Protein AF-A0A2M9P427-F1 (afdb_monomer_lite)

Secondary structure (DSSP, 8-state):
-EEE-SSS-EEE--GGG-EE-TT-BTTBSS--EE-----TT--

Radius of gyration: 11.81 Å; chains: 1; bounding box: 25×21×26 Å

pLDDT: mean 92.2, std 8.32, range [60.88, 97.69]

Foldseek 3Di:
DWDQDDQPGIDDDDPVQWAADCQADVVGRPHGIDGDDDDPPDD

Sequence (43 aa):
MNVQTKFHGEIELMANEIYRFESGLPGFLEEKQFCLLTLDDTP

Structure (mmCIF, N/CA/C/O backbone):
data_AF-A0A2M9P427-F1
#
_entry.id   AF-A0A2M9P427-F1
#
loop_
_atom_site.group_PDB
_atom_site.id
_atom_site.type_symbol
_atom_site.label_atom_id
_atom_site.label_alt_id
_atom_site.label_comp_id
_atom_site.label_asym_id
_atom_site.label_entity_id
_atom_site.label_seq_id
_atom_site.pdbx_PDB_ins_code
_atom_site.Cartn_x
_atom_site.Cartn_y
_atom_site.Cartn_z
_atom_site.occupancy
_atom_site.B_iso_or_equiv
_atom_site.auth_seq_id
_atom_site.auth_comp_id
_atom_site.auth_asym_id
_atom_site.auth_atom_id
_atom_site.pdbx_PDB_model_num
ATOM 1 N N . MET A 1 1 ? -7.289 1.907 -10.345 1.00 90.00 1 MET A N 1
ATOM 2 C CA . MET A 1 1 ? -6.822 3.160 -9.714 1.00 90.00 1 MET A CA 1
ATOM 3 C C . MET A 1 1 ? -5.377 3.356 -10.108 1.00 90.00 1 MET A C 1
ATOM 5 O O . MET A 1 1 ? -4.634 2.390 -10.027 1.00 90.00 1 MET A O 1
ATOM 9 N N . ASN A 1 2 ? -4.983 4.555 -10.531 1.00 92.38 2 ASN A N 1
ATOM 10 C CA . ASN A 1 2 ? -3.589 4.808 -10.889 1.00 92.38 2 ASN A CA 1
ATOM 11 C C . ASN A 1 2 ? -2.809 5.225 -9.647 1.00 92.38 2 ASN A C 1
ATOM 13 O O . ASN A 1 2 ? -3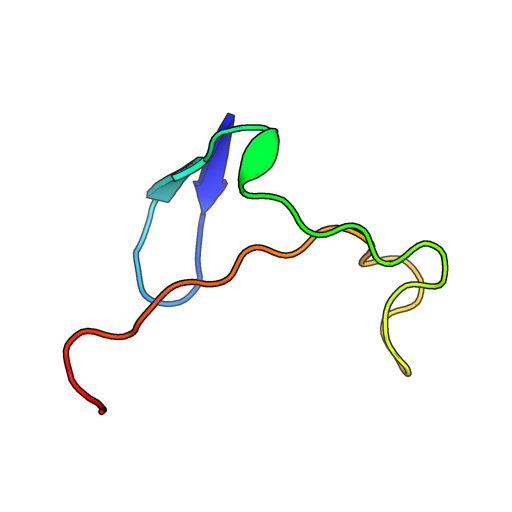.229 6.140 -8.934 1.00 92.38 2 ASN A O 1
ATOM 17 N N . VAL A 1 3 ? -1.707 4.533 -9.373 1.00 93.94 3 VAL A N 1
ATOM 18 C CA . VAL A 1 3 ? -0.836 4.808 -8.230 1.00 93.94 3 VAL A CA 1
ATOM 19 C C . VAL A 1 3 ? 0.608 4.915 -8.676 1.00 93.94 3 VAL A C 1
ATOM 21 O O . VAL A 1 3 ? 1.087 4.138 -9.499 1.00 93.94 3 VAL A O 1
ATOM 24 N N . GLN A 1 4 ? 1.319 5.868 -8.085 1.00 96.44 4 GLN A N 1
ATOM 25 C CA . GLN A 1 4 ? 2.757 5.969 -8.242 1.00 96.44 4 GLN A CA 1
ATOM 26 C C . GLN A 1 4 ? 3.442 5.029 -7.251 1.00 96.44 4 GLN A C 1
ATOM 28 O O . GLN A 1 4 ? 3.217 5.099 -6.043 1.00 96.44 4 GLN A O 1
ATOM 33 N N . THR A 1 5 ? 4.293 4.155 -7.769 1.00 94.94 5 THR A N 1
ATOM 34 C CA . THR A 1 5 ? 5.043 3.170 -6.994 1.00 94.94 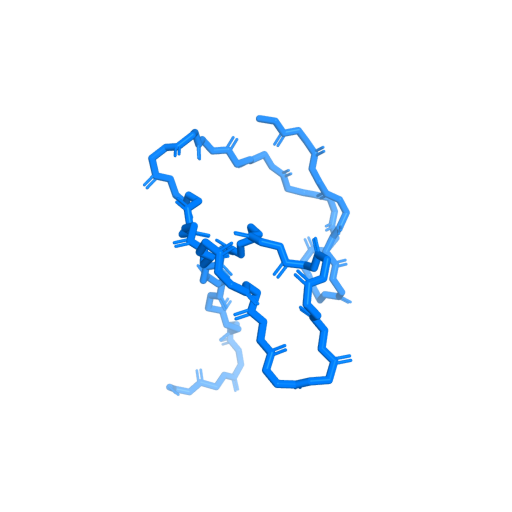5 THR A CA 1
ATOM 35 C C . THR A 1 5 ? 6.521 3.536 -6.959 1.00 94.94 5 THR A C 1
ATOM 37 O O . THR A 1 5 ? 7.022 4.320 -7.767 1.00 94.94 5 THR A O 1
ATOM 40 N N . LYS A 1 6 ? 7.247 2.954 -6.005 1.00 93.50 6 LYS A N 1
ATOM 41 C CA . LYS A 1 6 ? 8.666 3.257 -5.803 1.00 93.50 6 LYS A CA 1
ATOM 42 C C . LYS A 1 6 ? 9.575 2.693 -6.903 1.00 93.50 6 LYS A C 1
ATOM 44 O O . LYS A 1 6 ? 10.593 3.310 -7.199 1.00 93.50 6 LYS A O 1
ATOM 49 N N . PHE A 1 7 ? 9.227 1.536 -7.472 1.00 92.62 7 PHE A N 1
ATOM 50 C CA . PHE A 1 7 ? 10.099 0.783 -8.387 1.00 92.62 7 PHE A CA 1
ATOM 51 C C . PHE A 1 7 ? 9.457 0.450 -9.738 1.00 92.62 7 PHE A C 1
ATOM 53 O O . PHE A 1 7 ? 10.184 0.214 -10.696 1.00 92.62 7 PHE A O 1
ATOM 60 N N . HIS A 1 8 ? 8.127 0.490 -9.845 1.00 92.06 8 HIS A N 1
ATOM 61 C CA . HIS A 1 8 ? 7.389 0.126 -11.061 1.00 92.06 8 HIS A CA 1
ATOM 62 C C . HIS A 1 8 ? 6.781 1.338 -11.779 1.00 92.06 8 HIS A C 1
ATOM 64 O O . HIS A 1 8 ? 6.016 1.180 -12.722 1.00 92.06 8 HIS A O 1
ATOM 70 N N . GLY A 1 9 ? 7.110 2.559 -11.343 1.00 93.75 9 GLY A N 1
ATOM 71 C CA . GLY A 1 9 ? 6.526 3.782 -11.891 1.00 93.75 9 GLY A CA 1
ATOM 72 C C . GLY A 1 9 ? 5.038 3.908 -11.561 1.00 93.75 9 GLY A C 1
ATOM 73 O O . GLY A 1 9 ? 4.601 3.510 -10.480 1.00 93.75 9 GLY A O 1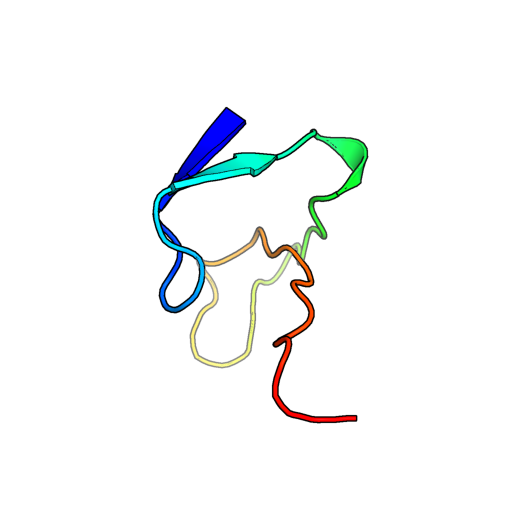
ATOM 74 N N . GLU A 1 10 ? 4.266 4.501 -12.467 1.00 96.31 10 GLU A N 1
ATOM 75 C CA . GLU A 1 10 ? 2.809 4.571 -12.350 1.00 96.31 10 GLU A CA 1
ATOM 76 C C . GLU A 1 10 ? 2.178 3.273 -12.866 1.00 96.31 10 GLU A C 1
ATOM 78 O O . GLU A 1 10 ? 2.452 2.857 -13.991 1.00 96.31 10 GLU A O 1
ATOM 83 N N . ILE A 1 11 ? 1.334 2.645 -12.047 1.00 94.50 11 ILE A N 1
ATOM 84 C CA . ILE A 1 11 ? 0.610 1.421 -12.410 1.00 94.50 11 ILE A CA 1
ATOM 85 C C . ILE A 1 11 ? -0.887 1.588 -12.162 1.00 94.50 11 ILE A C 1
ATOM 87 O O . ILE A 1 11 ? -1.306 2.354 -11.289 1.00 94.50 11 ILE A O 1
ATOM 91 N N . GLU A 1 12 ? -1.693 0.823 -12.892 1.00 95.50 12 GLU A N 1
ATOM 92 C CA . GLU A 1 12 ? -3.124 0.693 -12.638 1.00 95.50 12 GLU A CA 1
ATOM 93 C C . GLU A 1 12 ? -3.386 -0.521 -11.732 1.00 95.50 12 GLU A C 1
ATOM 95 O O . GLU A 1 12 ? -3.070 -1.648 -12.097 1.00 95.50 12 GLU A O 1
ATOM 100 N N . LEU A 1 13 ? -3.971 -0.287 -10.553 1.00 92.56 13 LEU A N 1
ATOM 101 C CA . LEU A 1 13 ? -4.381 -1.321 -9.595 1.00 92.56 13 LEU A CA 1
ATOM 102 C C . LEU A 1 13 ? -5.895 -1.529 -9.581 1.00 92.56 13 LEU A C 1
ATOM 104 O O . LEU A 1 13 ? -6.672 -0.564 -9.559 1.00 92.56 13 LEU A O 1
ATOM 108 N N . MET A 1 14 ? -6.330 -2.776 -9.479 1.00 93.00 14 MET A N 1
ATOM 109 C CA . MET A 1 14 ? -7.722 -3.137 -9.228 1.00 93.00 14 MET A CA 1
ATOM 110 C C . MET A 1 14 ? -8.003 -3.268 -7.722 1.00 93.00 14 MET A C 1
ATOM 112 O O . MET A 1 14 ? -7.125 -3.562 -6.917 1.00 93.00 14 MET A O 1
ATOM 116 N N . ALA A 1 15 ? -9.256 -3.055 -7.305 1.00 89.38 15 ALA A N 1
ATOM 117 C CA . ALA A 1 15 ? -9.624 -3.065 -5.882 1.00 89.38 15 ALA A CA 1
ATOM 118 C C . ALA A 1 15 ? -9.401 -4.426 -5.191 1.00 89.38 15 ALA A C 1
ATOM 120 O O . ALA A 1 15 ? -9.217 -4.478 -3.978 1.00 89.38 15 ALA A O 1
ATOM 121 N N . ASN A 1 16 ? -9.413 -5.522 -5.952 1.00 92.94 16 ASN A N 1
ATOM 122 C CA . ASN A 1 16 ? -9.130 -6.876 -5.469 1.00 92.94 16 ASN A CA 1
ATOM 123 C C . ASN A 1 16 ? -7.629 -7.154 -5.260 1.00 92.94 16 ASN A C 1
ATOM 125 O O . ASN A 1 16 ? -7.296 -8.172 -4.661 1.00 92.94 16 ASN A O 1
ATOM 129 N N . GLU A 1 17 ? -6.742 -6.276 -5.729 1.00 92.44 17 GLU A N 1
ATOM 130 C CA . GLU A 1 17 ? -5.284 -6.384 -5.564 1.00 92.44 17 GLU A CA 1
ATOM 131 C C . GLU A 1 17 ? -4.780 -5.625 -4.322 1.00 92.44 17 GLU A C 1
ATOM 133 O O . GLU A 1 17 ? -3.591 -5.657 -3.995 1.00 92.44 17 GLU A O 1
ATOM 138 N N . ILE A 1 18 ? -5.687 -4.939 -3.615 1.00 95.00 18 ILE A N 1
ATOM 139 C CA . ILE A 1 18 ? -5.378 -4.128 -2.439 1.00 95.00 18 ILE A CA 1
ATOM 140 C C . ILE A 1 18 ? -5.629 -4.940 -1.170 1.00 95.00 18 ILE A C 1
ATOM 142 O O . ILE A 1 18 ? -6.756 -5.308 -0.835 1.00 95.00 18 ILE A O 1
ATOM 146 N N . TYR A 1 19 ? -4.565 -5.141 -0.407 1.00 96.00 19 TYR A N 1
ATOM 147 C CA . TYR A 1 19 ? -4.599 -5.695 0.934 1.00 96.00 19 TYR A CA 1
ATOM 148 C C . TYR A 1 19 ? -4.852 -4.585 1.944 1.00 96.00 19 TYR A C 1
ATOM 150 O O . TYR A 1 19 ? -4.158 -3.564 1.961 1.00 96.00 19 TYR A O 1
ATOM 158 N N . ARG A 1 20 ? -5.836 -4.807 2.818 1.00 96.44 20 ARG A N 1
ATOM 159 C CA . ARG A 1 20 ? -6.214 -3.851 3.855 1.00 96.44 20 ARG A CA 1
ATOM 160 C C . ARG A 1 20 ? -5.733 -4.297 5.230 1.00 96.44 20 ARG A C 1
ATOM 162 O O . ARG A 1 20 ? -6.112 -5.356 5.721 1.00 96.44 20 ARG A O 1
ATOM 169 N N . PHE A 1 21 ? -4.936 -3.447 5.863 1.00 97.12 21 PHE A N 1
ATOM 170 C CA . PHE A 1 21 ? -4.454 -3.609 7.229 1.00 97.12 21 PHE A CA 1
ATOM 171 C C . PHE A 1 21 ? -5.232 -2.632 8.117 1.00 97.12 21 PHE A C 1
ATOM 173 O O . PHE A 1 21 ? -4.928 -1.442 8.145 1.00 97.12 21 PHE A O 1
ATOM 180 N N . GLU A 1 22 ? -6.266 -3.101 8.829 1.00 96.81 22 GLU A N 1
ATOM 181 C CA . GLU A 1 22 ? -7.180 -2.214 9.586 1.00 96.81 22 GLU A CA 1
ATOM 182 C C . GLU A 1 22 ? -6.463 -1.348 10.637 1.00 96.81 22 GLU A C 1
ATOM 184 O O . GLU A 1 22 ? -6.838 -0.191 10.867 1.00 96.81 22 GLU A O 1
ATOM 189 N N . SER A 1 23 ? -5.404 -1.893 11.237 1.00 96.69 23 SER A N 1
ATOM 190 C CA . SER A 1 23 ? -4.546 -1.216 12.217 1.00 96.69 23 SER A CA 1
ATOM 191 C C . SER A 1 23 ? -3.294 -0.570 11.606 1.00 96.69 23 SER A C 1
ATOM 193 O O . SER A 1 23 ? -2.476 -0.036 12.350 1.00 96.69 23 SER A O 1
ATOM 195 N N . GLY A 1 24 ? -3.131 -0.629 10.282 1.00 96.94 24 GLY A N 1
ATOM 196 C CA . GLY A 1 24 ? -1.893 -0.270 9.595 1.00 96.94 24 GLY A CA 1
ATOM 197 C C . GLY A 1 24 ? -0.735 -1.211 9.932 1.00 96.94 24 GLY A C 1
ATOM 198 O O . GLY A 1 24 ? -0.946 -2.369 10.307 1.00 96.94 24 GLY A O 1
ATOM 199 N N . LEU A 1 25 ? 0.494 -0.713 9.806 1.00 96.75 25 LEU A N 1
ATOM 200 C CA . LEU A 1 25 ? 1.713 -1.432 10.191 1.00 96.75 25 LEU A CA 1
ATOM 201 C C . LEU A 1 25 ? 2.349 -0.794 11.439 1.00 96.75 25 LEU A C 1
ATOM 203 O O . LEU A 1 25 ? 2.145 0.395 11.696 1.00 96.75 25 LEU A O 1
ATOM 207 N N . PRO A 1 26 ? 3.150 -1.533 12.230 1.00 97.50 26 PRO A N 1
ATOM 208 C CA . PRO A 1 26 ? 3.918 -0.942 13.326 1.00 97.50 26 PRO A CA 1
ATOM 209 C C . PRO A 1 26 ? 4.785 0.229 12.832 1.00 97.50 26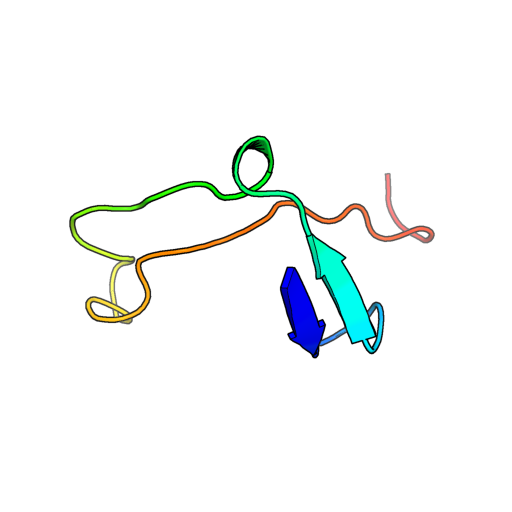 PRO A C 1
ATOM 211 O O . PRO A 1 26 ? 5.614 0.058 11.944 1.00 97.50 26 PRO A O 1
ATOM 214 N N . GLY A 1 27 ? 4.574 1.426 13.390 1.00 97.19 27 GLY A N 1
ATOM 215 C CA . GLY A 1 27 ? 5.232 2.666 12.946 1.00 97.19 27 GLY A CA 1
ATOM 216 C C . GLY A 1 27 ? 4.528 3.406 11.797 1.00 97.19 27 GLY A C 1
ATOM 217 O O . GLY A 1 27 ? 4.860 4.557 11.541 1.00 97.19 27 GLY A O 1
ATOM 218 N N . PHE A 1 28 ? 3.519 2.794 11.170 1.00 97.00 28 PHE A N 1
ATOM 219 C CA . PHE A 1 28 ? 2.738 3.337 10.053 1.00 97.00 28 PHE A CA 1
ATOM 220 C C . PHE A 1 28 ? 1.246 3.011 10.237 1.00 97.00 28 PHE A C 1
ATOM 222 O O . PHE A 1 28 ? 0.640 2.275 9.460 1.00 97.00 28 PHE A O 1
ATOM 229 N N . LEU A 1 29 ? 0.648 3.528 11.314 1.00 96.94 29 LEU A N 1
ATOM 230 C CA . LEU A 1 29 ? -0.738 3.213 11.700 1.00 96.94 29 LEU A CA 1
ATOM 231 C C . LEU A 1 29 ? -1.788 3.779 10.724 1.00 96.94 29 LEU A C 1
ATOM 233 O O . LEU A 1 29 ? -2.916 3.286 10.662 1.00 96.94 29 LEU A O 1
ATOM 237 N N . GLU A 1 30 ? -1.424 4.823 9.977 1.00 97.69 30 GLU A N 1
ATOM 238 C CA . GLU A 1 30 ? -2.290 5.471 8.985 1.00 97.69 30 GLU A CA 1
ATOM 239 C C . GLU A 1 30 ? -2.221 4.799 7.604 1.00 97.69 30 GLU A C 1
ATOM 241 O O . GLU A 1 30 ? -3.171 4.889 6.827 1.00 97.69 30 GLU A O 1
ATOM 246 N N . GLU A 1 31 ? -1.146 4.056 7.323 1.00 96.56 31 GLU A N 1
ATOM 247 C CA . GLU A 1 31 ? -0.950 3.335 6.063 1.00 96.56 31 GLU A CA 1
ATOM 248 C C . GLU A 1 31 ? -1.718 2.010 6.122 1.00 96.56 31 GLU A C 1
ATOM 250 O O . GLU A 1 31 ? -1.263 1.029 6.712 1.00 96.56 31 GLU A O 1
ATOM 255 N N . LYS A 1 32 ? -2.927 1.987 5.553 1.00 97.44 32 LYS A N 1
ATOM 256 C CA . LYS A 1 32 ? -3.856 0.845 5.671 1.00 97.44 32 LYS A CA 1
ATOM 257 C C . LYS A 1 32 ? -4.018 0.020 4.404 1.00 97.44 32 LYS A C 1
ATOM 259 O O . LYS A 1 32 ? -4.736 -0.976 4.437 1.00 97.44 32 LYS A O 1
ATOM 264 N N . GLN A 1 33 ? -3.429 0.440 3.291 1.00 96.44 33 GLN A N 1
ATOM 265 C CA . GLN A 1 33 ? -3.640 -0.16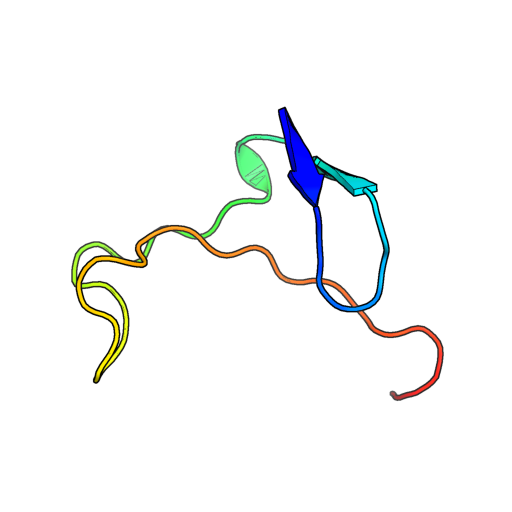9 1.979 1.00 96.44 33 GLN A CA 1
ATOM 266 C C . GLN A 1 33 ? -2.297 -0.457 1.328 1.00 96.44 33 GLN A C 1
ATOM 268 O O . GLN A 1 33 ? -1.480 0.444 1.169 1.00 96.44 33 GLN A O 1
ATOM 273 N N . PHE A 1 34 ? -2.089 -1.709 0.941 1.00 96.00 34 PHE A N 1
ATOM 274 C CA . PHE A 1 34 ? -0.864 -2.160 0.292 1.00 96.00 34 PHE A CA 1
ATOM 275 C C . PHE A 1 34 ? -1.208 -3.07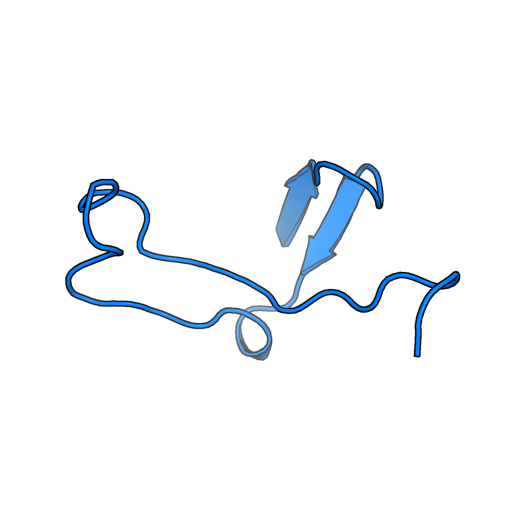2 -0.881 1.00 96.00 34 PHE A C 1
ATOM 277 O O . PHE A 1 34 ? -2.237 -3.740 -0.868 1.00 96.00 34 PHE A O 1
ATOM 284 N N . CYS A 1 35 ? -0.336 -3.134 -1.879 1.00 95.00 35 CYS A N 1
ATOM 285 C CA . CYS A 1 35 ? -0.385 -4.132 -2.944 1.00 95.00 35 CYS A CA 1
ATOM 286 C C . CYS A 1 35 ? 0.942 -4.892 -2.966 1.00 95.00 35 CYS A C 1
ATOM 288 O O . CYS A 1 35 ? 1.968 -4.380 -2.506 1.00 95.00 35 CYS A O 1
ATOM 290 N N . LEU A 1 36 ? 0.919 -6.123 -3.470 1.00 93.44 36 LEU A N 1
ATOM 291 C CA . LEU A 1 36 ? 2.123 -6.924 -3.641 1.00 93.44 36 LEU A CA 1
ATOM 292 C C . LEU A 1 36 ? 2.554 -6.851 -5.105 1.00 93.44 36 LEU A C 1
ATOM 294 O O . LEU A 1 36 ? 1.821 -7.293 -5.982 1.00 93.44 36 LEU A O 1
ATOM 298 N N . LEU A 1 37 ? 3.741 -6.299 -5.350 1.00 91.50 37 LEU A N 1
ATOM 299 C CA . LEU A 1 37 ? 4.326 -6.174 -6.682 1.00 91.50 37 LEU A CA 1
ATOM 300 C C . LEU A 1 37 ? 5.624 -6.976 -6.727 1.00 91.50 37 LEU A C 1
ATOM 302 O O . LEU A 1 37 ? 6.519 -6.756 -5.909 1.00 91.50 37 LEU A O 1
ATOM 306 N N . THR A 1 38 ? 5.729 -7.904 -7.672 1.00 90.81 38 THR A N 1
ATOM 307 C CA . THR A 1 38 ? 6.955 -8.669 -7.919 1.00 90.81 38 THR A CA 1
ATOM 308 C C . THR A 1 38 ? 8.006 -7.777 -8.570 1.00 90.81 38 THR A C 1
ATOM 310 O O . THR A 1 38 ? 7.694 -7.011 -9.480 1.00 90.81 38 THR A O 1
ATOM 313 N N . LEU A 1 39 ? 9.255 -7.867 -8.117 1.00 90.31 39 LEU A N 1
ATOM 314 C CA . LEU A 1 39 ? 10.387 -7.218 -8.777 1.00 90.31 39 LEU A CA 1
ATOM 315 C C . LEU A 1 39 ? 10.960 -8.182 -9.819 1.00 90.31 39 LEU A C 1
ATOM 317 O O . LEU A 1 39 ? 11.264 -9.320 -9.480 1.00 90.31 39 LEU A O 1
ATOM 321 N N . ASP A 1 40 ? 11.122 -7.725 -11.061 1.00 79.38 40 ASP A N 1
ATOM 322 C CA . ASP A 1 40 ? 11.563 -8.570 -12.182 1.00 79.38 40 ASP A CA 1
ATOM 323 C C . ASP A 1 40 ? 12.982 -9.160 -12.016 1.00 79.38 40 ASP A C 1
ATOM 325 O O . ASP A 1 40 ? 13.323 -10.126 -12.693 1.00 79.38 40 ASP A O 1
ATOM 329 N N . ASP A 1 41 ? 13.806 -8.617 -11.110 1.00 70.06 41 ASP A N 1
ATOM 330 C CA . ASP A 1 41 ? 15.236 -8.956 -10.967 1.00 70.06 41 ASP A CA 1
ATOM 331 C C . ASP A 1 41 ? 15.583 -9.791 -9.712 1.00 70.06 41 ASP A C 1
ATOM 333 O O . ASP A 1 41 ? 16.756 -9.977 -9.380 1.00 70.06 41 ASP A O 1
ATOM 337 N N . THR A 1 42 ? 14.590 -10.310 -8.978 1.00 62.38 42 THR A N 1
ATOM 338 C CA . THR A 1 42 ? 14.833 -11.171 -7.801 1.00 62.38 42 THR A CA 1
ATOM 339 C C . THR A 1 42 ? 13.776 -12.274 -7.658 1.00 62.38 42 THR A C 1
ATOM 341 O O . THR A 1 42 ? 12.597 -11.964 -7.822 1.00 62.38 42 THR A O 1
ATOM 344 N N . PRO A 1 43 ? 14.177 -13.526 -7.342 1.00 60.88 43 PRO A N 1
ATOM 345 C CA . PRO A 1 43 ? 13.280 -14.682 -7.232 1.00 60.88 43 PRO A CA 1
ATOM 346 C C . PRO A 1 43 ? 12.296 -14.611 -6.058 1.00 60.88 43 PRO A C 1
ATOM 348 O O . PRO A 1 43 ? 12.614 -13.946 -5.044 1.00 60.88 43 PRO A O 1
#